Protein AF-A0A965CXE2-F1 (afdb_monomer)

pLDDT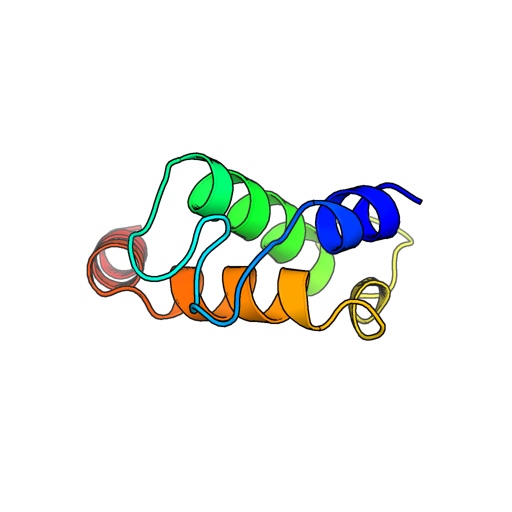: mean 94.96, std 4.57, range [69.25, 98.44]

Foldseek 3Di:
DVLVVQLVQQDDDALASPHPDDDPVLVVLLVVLCCLLVCVDPPHHNCNCVVRVSSVSSNVVQCPDPVNVVVVVVD

Mean predicted aligned error: 2.69 Å

Se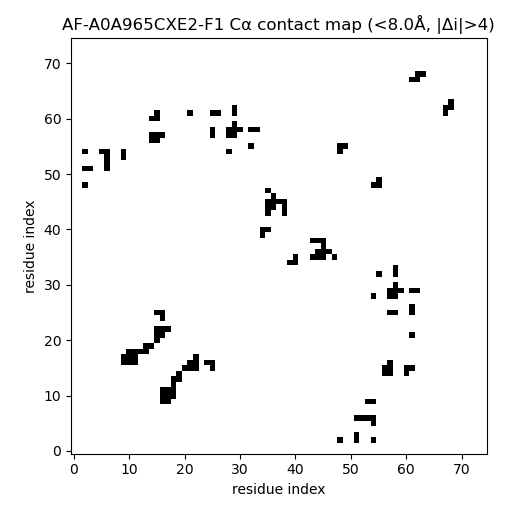condary structure (DSSP, 8-state):
-HHHHHHHH--SSSSBTTBSS--HHHHHHHHHHHHHHTT-STT--TTTTTT-HHHHHHHHHHHH-HHHHHHHTT-

Sequence (75 aa):
MWAQFAEKNITGDGPFFAGSKIHVVDLKLHMAVRWFLGGKVDYIPATIFDGYPKLMRIHNAVRDHAGVKAWYAKA

Solvent-accessible surface area (backbone atoms only — not comparable to full-atom values): 4359 Å² total; per-residue (Å²): 109,73,66,61,57,52,38,71,67,50,43,76,89,36,56,26,54,81,16,85,58,84,51,74,66,37,57,52,51,25,55,57,51,47,37,39,57,65,59,71,42,83,98,47,64,51,65,76,55,74,88,34,65,65,52,50,42,23,30,49,46,47,61,68,31,68,71,50,46,57,49,57,76,75,105

Nearest PDB structures (foldseek):
  4ags-assembly1_C  TM=6.646E-01  e=1.076E-01  Leishmania infantum
  4xt0-assembly1_A-2  TM=6.854E-01  e=1.798E+00  Sphingobium sp. SYK-6
  5nro-assembly1_B  TM=3.217E-01  e=9.745E+00  Escherichia coli

Radius of gyration: 12.37 Å; Cα contacts (8 Å, |Δi|>4): 78; chains: 1; bounding box: 31×16×31 Å

Structure (mmCIF, N/CA/C/O backbone):
data_AF-A0A965CXE2-F1
#
_entry.id   AF-A0A965CXE2-F1
#
loop_
_atom_site.group_PDB
_atom_site.id
_atom_site.type_symbol
_atom_site.label_atom_id
_atom_site.label_alt_id
_atom_site.label_comp_id
_atom_site.label_asym_id
_atom_site.label_entity_id
_atom_site.label_seq_id
_atom_site.pdbx_PDB_ins_code
_atom_site.Cartn_x
_atom_site.Cartn_y
_atom_site.Cartn_z
_atom_site.occupancy
_atom_site.B_iso_or_equiv
_atom_site.auth_seq_id
_atom_site.auth_comp_id
_atom_site.auth_asym_id
_atom_s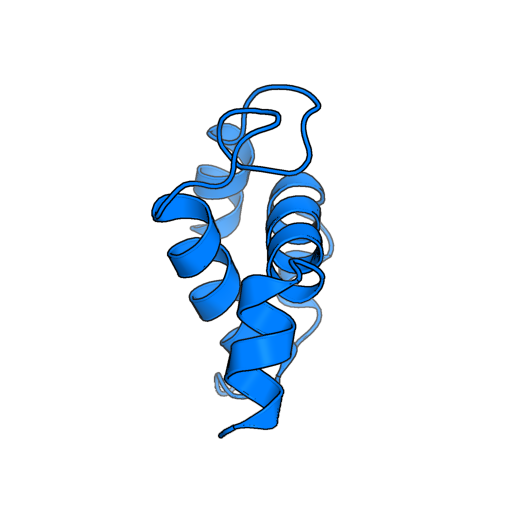ite.auth_atom_id
_atom_site.pdbx_PDB_model_num
ATOM 1 N N . MET A 1 1 ? 13.827 6.784 3.008 1.00 74.75 1 MET A N 1
ATOM 2 C CA . MET A 1 1 ? 13.198 6.187 1.799 1.00 74.75 1 MET A CA 1
ATOM 3 C C . MET A 1 1 ? 11.702 6.510 1.788 1.00 74.75 1 MET A C 1
ATOM 5 O O . MET A 1 1 ? 11.144 6.621 2.869 1.00 74.75 1 MET A O 1
ATOM 9 N N . TRP A 1 2 ? 11.038 6.681 0.634 1.00 92.88 2 TRP A N 1
ATOM 10 C CA . TRP A 1 2 ? 9.606 7.061 0.571 1.00 92.88 2 TRP A CA 1
ATOM 11 C C . TRP A 1 2 ? 8.690 6.157 1.418 1.00 92.88 2 TRP A C 1
ATOM 13 O O . TRP A 1 2 ? 7.921 6.663 2.233 1.00 92.88 2 TRP A O 1
ATOM 23 N N . ALA A 1 3 ? 8.840 4.831 1.306 1.00 93.81 3 ALA A N 1
ATOM 24 C CA . ALA A 1 3 ? 8.027 3.871 2.057 1.00 93.81 3 ALA A CA 1
ATOM 25 C C . ALA A 1 3 ? 8.182 4.010 3.577 1.00 93.81 3 ALA A C 1
ATOM 27 O O . ALA A 1 3 ? 7.198 3.922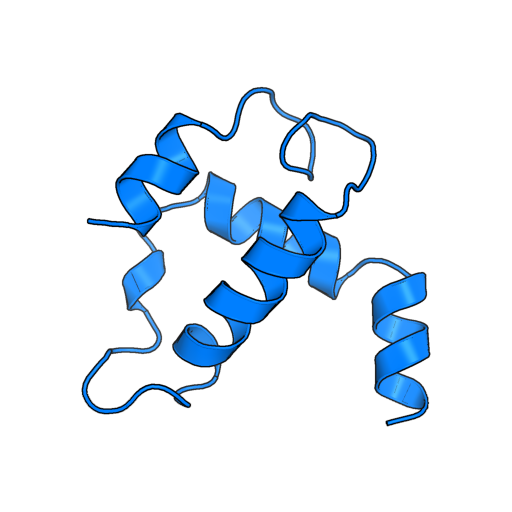 4.297 1.00 93.81 3 ALA A O 1
ATOM 28 N N . GLN A 1 4 ? 9.381 4.333 4.064 1.00 95.75 4 GLN A N 1
ATOM 29 C CA . GLN A 1 4 ? 9.626 4.594 5.485 1.00 95.75 4 GLN A CA 1
ATOM 30 C C . GLN A 1 4 ? 8.834 5.803 6.000 1.00 95.75 4 GLN A C 1
ATOM 32 O O . GLN A 1 4 ? 8.299 5.774 7.107 1.00 95.75 4 GLN A O 1
ATOM 37 N N . PHE A 1 5 ? 8.741 6.871 5.202 1.00 95.62 5 PHE A N 1
ATOM 38 C CA . PHE A 1 5 ? 7.930 8.031 5.565 1.00 95.62 5 PHE A CA 1
ATOM 39 C C . PHE A 1 5 ? 6.437 7.710 5.501 1.00 95.62 5 PHE A C 1
ATOM 41 O O . PHE A 1 5 ? 5.706 8.113 6.402 1.00 95.62 5 PHE A O 1
ATOM 48 N N . ALA A 1 6 ? 5.984 6.959 4.493 1.00 94.50 6 ALA A N 1
ATOM 49 C CA . ALA A 1 6 ? 4.601 6.493 4.432 1.00 94.50 6 ALA A CA 1
ATOM 50 C C . ALA A 1 6 ? 4.250 5.636 5.665 1.00 94.50 6 ALA A C 1
ATOM 52 O O . ALA A 1 6 ? 3.312 5.966 6.384 1.00 94.50 6 ALA A O 1
ATOM 53 N N . GLU A 1 7 ? 5.063 4.621 5.971 1.00 95.56 7 GLU A N 1
ATOM 54 C CA . GLU A 1 7 ? 4.923 3.710 7.118 1.00 95.56 7 GLU A CA 1
ATOM 55 C C . GLU A 1 7 ? 4.787 4.458 8.451 1.00 95.56 7 GLU A C 1
ATOM 57 O O . GLU A 1 7 ? 3.935 4.131 9.280 1.00 95.56 7 GLU A O 1
ATOM 62 N N . LYS A 1 8 ? 5.602 5.503 8.650 1.00 95.81 8 LYS A N 1
ATOM 63 C CA . LYS A 1 8 ? 5.575 6.334 9.860 1.00 95.81 8 LYS A CA 1
ATOM 64 C C . LYS A 1 8 ? 4.254 7.094 10.030 1.00 95.81 8 LYS A C 1
ATOM 66 O O . LYS A 1 8 ? 3.840 7.320 11.162 1.00 95.81 8 LYS A O 1
ATOM 71 N N . ASN A 1 9 ? 3.612 7.491 8.931 1.00 94.75 9 ASN A N 1
ATOM 72 C CA . ASN A 1 9 ? 2.367 8.263 8.952 1.00 94.75 9 ASN A CA 1
ATOM 73 C C . ASN A 1 9 ? 1.106 7.388 8.983 1.00 94.75 9 ASN A C 1
ATOM 75 O O . ASN A 1 9 ? 0.020 7.913 9.214 1.00 94.75 9 ASN A O 1
ATOM 79 N N . ILE A 1 10 ? 1.232 6.073 8.783 1.00 95.12 10 ILE A N 1
ATOM 80 C CA . ILE A 1 10 ? 0.116 5.143 8.961 1.00 95.12 10 ILE A CA 1
ATOM 81 C C . ILE A 1 10 ? -0.086 4.923 10.463 1.00 95.12 10 ILE A C 1
ATOM 83 O O . ILE A 1 10 ? 0.732 4.287 11.147 1.00 95.12 10 ILE A O 1
ATOM 87 N N . THR A 1 11 ? -1.180 5.480 1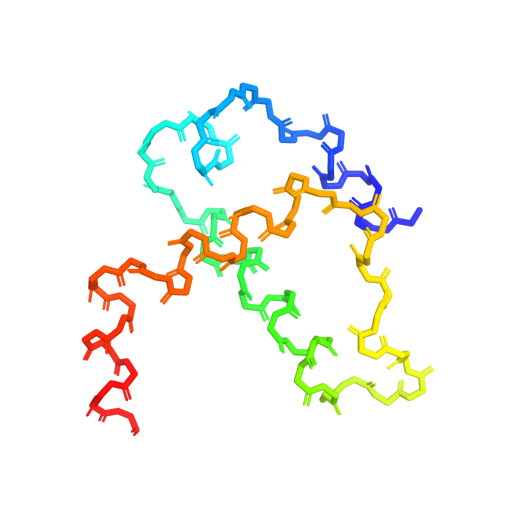0.975 1.00 88.44 11 THR A N 1
ATOM 88 C CA . THR A 1 11 ? -1.544 5.447 12.391 1.00 88.44 11 THR A CA 1
ATOM 89 C C . THR A 1 11 ? -2.736 4.522 12.630 1.00 88.44 11 THR A C 1
ATOM 91 O O . THR A 1 11 ? -3.557 4.275 11.748 1.00 88.44 11 THR A O 1
ATOM 94 N N . GLY A 1 12 ? -2.809 3.975 13.843 1.00 85.31 12 GLY A N 1
ATOM 95 C CA . GLY A 1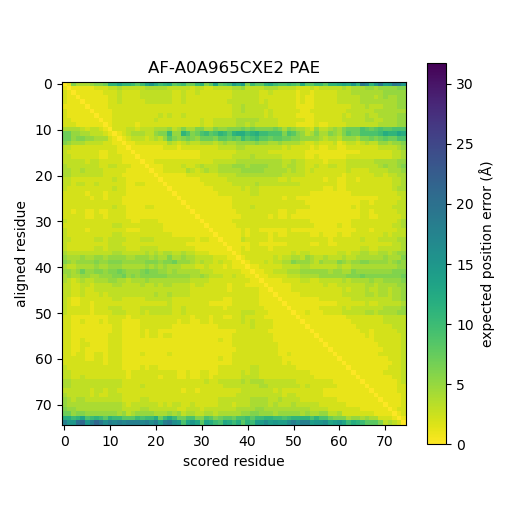 12 ? -3.869 3.058 14.251 1.00 85.31 12 GLY A CA 1
ATOM 96 C C . GLY A 1 12 ? -3.739 1.625 13.719 1.00 85.31 12 GLY A C 1
ATOM 97 O O . GLY A 1 12 ? -2.925 1.291 12.847 1.00 85.31 12 GLY A O 1
ATOM 98 N N . ASP A 1 13 ? -4.598 0.771 14.270 1.00 87.62 13 ASP A N 1
ATOM 99 C CA . ASP A 1 13 ? -4.567 -0.683 14.061 1.00 87.62 13 ASP A CA 1
ATOM 100 C C . ASP A 1 13 ? -5.574 -1.165 13.010 1.00 87.62 13 ASP A C 1
ATOM 102 O O . ASP A 1 13 ? -5.671 -2.356 12.721 1.00 87.62 13 ASP A O 1
ATOM 106 N N . GLY A 1 14 ? -6.312 -0.231 12.406 1.00 94.50 14 GLY A N 1
ATOM 107 C CA . GLY A 1 14 ? -7.266 -0.531 11.347 1.00 94.50 14 GLY A CA 1
ATOM 108 C C . GLY A 1 14 ? -6.601 -0.918 10.016 1.00 94.50 14 GLY A C 1
ATOM 109 O O . GLY A 1 14 ? -5.414 -0.663 9.803 1.00 94.50 14 GLY A O 1
ATOM 110 N N . PRO A 1 15 ? -7.365 -1.531 9.097 1.00 97.25 15 PRO A N 1
ATOM 111 C CA . PRO A 1 15 ? -6.855 -2.009 7.811 1.00 97.25 15 PRO A CA 1
ATOM 112 C C . PRO A 1 15 ? -6.393 -0.890 6.862 1.00 97.25 15 PRO A C 1
ATOM 114 O O . PRO A 1 15 ? -5.588 -1.156 5.971 1.00 97.25 15 PRO A O 1
ATOM 117 N N . PHE A 1 16 ? -6.874 0.341 7.049 1.00 97.44 16 PHE A N 1
ATOM 118 C CA . PHE A 1 16 ? -6.620 1.491 6.181 1.00 97.44 16 PHE A CA 1
ATOM 119 C C . PHE A 1 16 ? -5.785 2.572 6.882 1.00 97.44 16 PHE A C 1
ATOM 121 O O . PHE A 1 16 ? -5.535 2.517 8.086 1.00 97.44 16 PHE A O 1
ATOM 128 N N . PHE A 1 17 ? -5.366 3.582 6.120 1.00 96.38 17 PHE A N 1
ATOM 129 C CA . PHE A 1 17 ? -4.457 4.654 6.527 1.00 96.38 17 PHE A CA 1
ATOM 130 C C . PHE A 1 17 ? -4.904 5.403 7.784 1.00 96.38 17 PHE A C 1
ATOM 132 O O . PHE A 1 17 ? -4.074 5.739 8.622 1.00 96.38 17 PHE A O 1
ATOM 139 N N . ALA A 1 18 ? -6.211 5.656 7.904 1.00 93.44 18 ALA A N 1
ATOM 140 C CA . ALA A 1 18 ? -6.828 6.375 9.019 1.00 93.44 18 ALA A CA 1
ATOM 141 C C . ALA A 1 18 ? -7.798 5.484 9.823 1.00 93.44 18 ALA A C 1
ATOM 143 O O . ALA A 1 18 ? -8.797 5.965 10.359 1.00 93.44 18 ALA A O 1
ATOM 144 N N . GLY A 1 19 ? -7.543 4.170 9.879 1.00 94.44 19 GLY A N 1
ATOM 145 C CA . GLY A 1 19 ? -8.327 3.222 10.673 1.00 94.44 19 GLY A CA 1
ATOM 146 C C . GLY A 1 19 ? -9.232 2.309 9.844 1.00 94.44 19 GLY A C 1
ATOM 147 O O . GLY A 1 19 ? -8.772 1.606 8.948 1.00 94.44 19 GLY A O 1
ATOM 148 N N . SER A 1 20 ? -10.517 2.228 10.197 1.00 95.50 20 SER A N 1
ATOM 149 C CA . SER A 1 20 ? -11.449 1.216 9.665 1.00 95.50 20 SER A CA 1
ATOM 150 C C . SER A 1 20 ? -12.123 1.583 8.344 1.00 95.50 20 SER A C 1
ATOM 152 O O . SER A 1 20 ? -12.627 0.698 7.655 1.00 95.50 20 SER A O 1
ATOM 154 N N . LYS A 1 21 ? -12.132 2.866 7.969 1.00 95.38 21 LYS A N 1
ATOM 155 C CA . LYS A 1 21 ? -12.761 3.350 6.733 1.00 95.38 21 LYS A CA 1
ATOM 156 C C . LYS A 1 21 ? -11.718 3.573 5.643 1.00 95.38 21 LYS A C 1
ATOM 158 O O . LYS A 1 21 ? -10.660 4.141 5.909 1.00 95.38 21 LYS A O 1
ATOM 163 N N . ILE A 1 22 ? -12.046 3.161 4.421 1.00 97.19 22 ILE A N 1
ATOM 164 C CA . ILE A 1 22 ? -11.220 3.405 3.237 1.00 97.19 22 ILE A CA 1
ATOM 165 C C . ILE A 1 22 ? -11.307 4.877 2.813 1.00 97.19 22 ILE A C 1
ATOM 167 O O . ILE A 1 22 ? -12.384 5.474 2.818 1.00 97.19 22 ILE A O 1
ATOM 171 N N . HIS A 1 23 ? -10.176 5.452 2.424 1.00 96.25 23 HIS A N 1
ATOM 172 C CA . HIS A 1 23 ? -10.040 6.818 1.934 1.00 96.25 23 HIS A CA 1
ATOM 173 C C . HIS A 1 23 ? -9.269 6.845 0.606 1.00 96.25 23 HIS A C 1
ATOM 175 O O . HIS A 1 23 ? -8.662 5.865 0.174 1.00 96.25 23 HIS A O 1
ATOM 1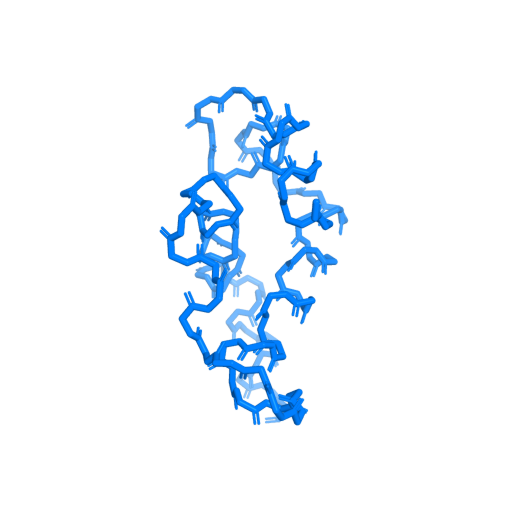81 N N . VAL A 1 24 ? -9.246 8.006 -0.054 1.00 97.50 24 VAL A N 1
ATOM 182 C CA . VAL A 1 24 ? -8.525 8.187 -1.328 1.00 97.50 24 VAL A CA 1
ATOM 183 C C . VAL A 1 24 ? -7.027 7.884 -1.192 1.00 97.50 24 VAL A C 1
ATOM 185 O O . VAL A 1 24 ? -6.424 7.344 -2.121 1.00 97.50 24 VAL A O 1
ATOM 188 N N . VAL A 1 25 ? -6.425 8.184 -0.034 1.00 97.00 25 VAL A N 1
ATOM 189 C CA . VAL A 1 25 ? -5.009 7.887 0.236 1.00 97.00 25 VAL A CA 1
ATOM 190 C C . VAL A 1 25 ? -4.711 6.388 0.142 1.00 97.00 25 VAL A C 1
ATOM 192 O O . VAL A 1 25 ? -3.682 6.016 -0.416 1.00 97.00 25 VAL A O 1
ATOM 195 N N . ASP A 1 26 ? -5.633 5.525 0.573 1.00 97.94 26 ASP A N 1
ATOM 196 C CA . ASP A 1 26 ? -5.461 4.072 0.519 1.00 97.94 26 ASP A CA 1
ATOM 197 C C . ASP A 1 26 ? -5.367 3.578 -0.924 1.00 97.94 26 ASP A C 1
ATOM 199 O O . ASP A 1 26 ? -4.475 2.803 -1.268 1.00 97.94 26 ASP A O 1
ATOM 203 N N . LEU A 1 27 ? -6.237 4.089 -1.800 1.00 98.19 27 LEU A N 1
ATOM 204 C CA . LEU A 1 27 ? -6.225 3.758 -3.227 1.00 98.19 27 LEU A CA 1
ATOM 205 C C . LEU A 1 27 ? -4.916 4.198 -3.895 1.00 98.19 27 LEU A C 1
ATOM 207 O O . LEU A 1 27 ? -4.351 3.461 -4.705 1.00 98.19 27 LEU A O 1
ATOM 211 N N . LYS A 1 28 ? -4.408 5.387 -3.543 1.00 97.44 28 LYS A N 1
ATOM 212 C CA . LYS A 1 28 ? -3.138 5.905 -4.075 1.00 97.44 28 LYS A CA 1
ATOM 213 C C . LYS A 1 28 ? -1.947 5.074 -3.604 1.00 97.44 28 LYS A C 1
ATOM 215 O O . LYS A 1 28 ? -1.112 4.709 -4.431 1.00 97.44 28 LYS A O 1
ATOM 220 N N . LEU A 1 29 ? -1.896 4.727 -2.317 1.00 97.50 29 LEU A N 1
ATOM 221 C CA . LEU A 1 29 ? -0.866 3.840 -1.774 1.00 97.50 29 LEU A CA 1
ATOM 222 C C . LEU A 1 29 ? -0.929 2.456 -2.424 1.00 97.50 29 LEU A C 1
ATOM 224 O O . LEU A 1 29 ? 0.099 1.940 -2.854 1.00 97.50 29 LEU A O 1
ATOM 228 N N . HIS A 1 30 ? -2.126 1.886 -2.577 1.00 97.81 30 HIS A N 1
ATOM 229 C CA . HIS A 1 30 ? -2.316 0.595 -3.231 1.00 97.81 30 HIS A CA 1
ATOM 230 C C . HIS A 1 30 ? -1.788 0.594 -4.670 1.00 97.81 30 HIS A C 1
ATOM 232 O O . HIS A 1 30 ? -1.069 -0.333 -5.036 1.00 97.81 30 HIS A O 1
ATOM 238 N N . MET A 1 31 ? -2.093 1.628 -5.461 1.00 96.62 31 MET A N 1
ATOM 239 C CA . MET A 1 31 ? -1.610 1.757 -6.840 1.00 96.62 31 MET A CA 1
ATOM 240 C C . MET A 1 31 ? -0.095 1.909 -6.931 1.00 96.62 31 MET A C 1
ATOM 242 O O . MET A 1 31 ? 0.521 1.216 -7.739 1.00 96.62 31 MET A O 1
ATOM 246 N N . ALA A 1 32 ? 0.504 2.746 -6.079 1.00 95.50 32 ALA A N 1
ATOM 247 C CA . ALA A 1 32 ? 1.954 2.884 -6.020 1.00 95.50 32 ALA A CA 1
ATOM 248 C C . ALA A 1 32 ? 2.607 1.535 -5.692 1.00 95.50 32 ALA A C 1
ATOM 250 O O . ALA A 1 32 ? 3.396 1.028 -6.483 1.00 95.50 32 ALA A O 1
ATOM 251 N N . VAL A 1 33 ? 2.205 0.905 -4.581 1.00 97.12 33 VAL A N 1
ATOM 252 C CA . VAL A 1 33 ? 2.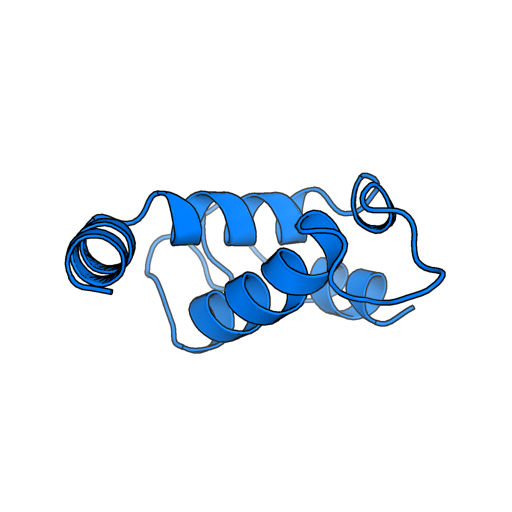753 -0.382 -4.126 1.00 97.12 33 VAL A CA 1
ATOM 253 C C . VAL A 1 33 ? 2.560 -1.481 -5.178 1.00 97.12 33 VAL A C 1
ATOM 255 O O . VAL A 1 33 ? 3.496 -2.226 -5.456 1.00 97.12 33 VAL A O 1
ATOM 258 N N . ARG A 1 34 ? 1.393 -1.542 -5.837 1.00 95.75 34 ARG A N 1
ATOM 259 C CA . ARG A 1 34 ? 1.081 -2.530 -6.886 1.00 95.75 34 ARG A CA 1
ATOM 260 C C . ARG A 1 34 ? 2.108 -2.542 -8.018 1.00 95.75 34 ARG A C 1
ATOM 262 O O . ARG A 1 34 ? 2.414 -3.618 -8.521 1.00 95.75 34 ARG A O 1
ATOM 269 N N . TRP A 1 35 ? 2.614 -1.386 -8.449 1.00 94.50 35 TRP A N 1
ATOM 270 C CA . TRP A 1 35 ? 3.593 -1.331 -9.541 1.00 94.50 35 TRP A CA 1
ATOM 271 C C . TRP A 1 35 ? 4.931 -1.957 -9.153 1.00 94.50 35 TRP A C 1
ATOM 273 O O . TRP A 1 35 ? 5.479 -2.732 -9.936 1.00 94.50 35 TRP A O 1
ATOM 283 N N . PHE A 1 36 ? 5.416 -1.684 -7.941 1.00 95.75 36 PHE A N 1
ATOM 284 C CA . PHE A 1 36 ? 6.651 -2.290 -7.440 1.00 95.75 36 PHE A CA 1
ATOM 285 C C . PHE A 1 36 ? 6.485 -3.801 -7.247 1.00 95.75 36 PHE A C 1
ATOM 287 O O . PHE A 1 36 ? 7.283 -4.571 -7.773 1.00 95.75 36 PHE A O 1
ATOM 294 N N . LEU A 1 37 ? 5.410 -4.239 -6.578 1.00 95.94 37 LEU A N 1
ATOM 295 C CA . LEU A 1 37 ? 5.162 -5.669 -6.346 1.00 95.94 37 LEU A CA 1
ATOM 296 C C . LEU A 1 37 ? 4.922 -6.444 -7.649 1.00 95.94 37 LEU A C 1
ATOM 298 O O . LEU A 1 37 ? 5.275 -7.613 -7.756 1.00 95.94 37 LEU A O 1
ATOM 302 N N . GLY A 1 38 ? 4.326 -5.798 -8.653 1.00 94.12 38 GLY A N 1
ATOM 303 C CA . GLY A 1 38 ? 4.085 -6.386 -9.969 1.00 94.12 38 GLY A CA 1
ATOM 304 C C . GLY A 1 38 ? 5.311 -6.425 -10.886 1.00 94.12 38 GLY A C 1
ATOM 305 O O . GLY A 1 38 ? 5.151 -6.775 -12.056 1.00 94.12 38 GLY A O 1
ATOM 306 N N . GLY A 1 39 ? 6.493 -6.010 -10.408 1.00 92.19 39 GLY A N 1
ATOM 307 C CA . GLY A 1 39 ? 7.724 -5.965 -11.201 1.00 92.19 39 GLY A CA 1
ATOM 308 C C . GLY A 1 39 ? 7.654 -4.991 -12.378 1.00 92.19 39 GLY A C 1
ATOM 309 O O . GLY A 1 39 ? 8.281 -5.223 -13.405 1.00 92.19 39 GLY A O 1
ATOM 310 N N . LYS A 1 40 ? 6.835 -3.935 -12.274 1.00 90.88 40 LYS A N 1
ATOM 311 C CA . LYS A 1 40 ? 6.659 -2.923 -13.333 1.00 90.88 40 LYS A CA 1
ATOM 312 C C . LYS A 1 40 ? 7.651 -1.768 -13.234 1.00 90.88 40 LYS A C 1
ATOM 314 O O . LYS A 1 40 ? 7.643 -0.906 -14.104 1.00 90.88 40 LYS A O 1
ATOM 319 N N . VAL A 1 41 ? 8.448 -1.726 -12.169 1.00 92.06 41 VAL A N 1
ATOM 320 C CA . VAL A 1 41 ? 9.464 -0.696 -11.958 1.00 92.06 41 VAL A CA 1
ATOM 321 C C . VAL A 1 41 ? 10.832 -1.330 -12.152 1.00 92.06 41 VAL A C 1
ATOM 323 O O . VAL A 1 41 ? 11.222 -2.210 -11.384 1.00 92.06 41 VAL A O 1
ATOM 326 N N . ASP A 1 42 ? 11.536 -0.892 -13.193 1.00 93.88 42 ASP A N 1
ATOM 327 C CA . ASP A 1 42 ? 12.820 -1.466 -13.579 1.00 93.88 42 ASP A CA 1
ATOM 328 C C . ASP A 1 42 ? 13.857 -1.351 -12.458 1.00 93.88 42 ASP A C 1
ATOM 330 O O . ASP A 1 42 ? 13.907 -0.363 -11.723 1.00 93.88 42 ASP A O 1
ATOM 334 N N . TYR A 1 43 ? 14.709 -2.374 -12.354 1.00 94.00 43 TYR A N 1
ATOM 335 C CA . TYR A 1 43 ? 15.838 -2.446 -11.417 1.00 94.00 43 TYR A CA 1
ATOM 336 C C . TYR A 1 43 ? 15.476 -2.393 -9.925 1.00 94.00 43 TYR A C 1
ATOM 338 O O . TYR A 1 43 ? 16.368 -2.285 -9.084 1.00 94.00 43 TYR A O 1
ATOM 346 N N . ILE A 1 44 ? 14.193 -2.509 -9.572 1.00 93.81 44 ILE A N 1
ATOM 347 C CA . ILE A 1 44 ? 13.742 -2.548 -8.181 1.00 93.81 44 ILE A CA 1
ATOM 348 C C . ILE A 1 44 ? 13.175 -3.938 -7.867 1.00 93.81 44 ILE A C 1
ATOM 350 O O . ILE A 1 44 ? 12.247 -4.384 -8.543 1.00 93.81 44 ILE A O 1
ATOM 354 N N . PRO A 1 45 ? 13.690 -4.636 -6.836 1.00 94.81 45 PRO A N 1
ATOM 355 C CA . PRO A 1 45 ? 13.139 -5.920 -6.420 1.00 94.81 45 PRO A CA 1
ATOM 356 C C . PRO A 1 45 ? 11.663 -5.810 -6.020 1.00 94.81 45 PRO A C 1
ATOM 358 O O . PRO A 1 45 ? 11.273 -4.886 -5.308 1.00 94.81 45 PRO A O 1
ATOM 361 N N . ALA A 1 46 ? 10.851 -6.805 -6.384 1.00 96.00 46 ALA A N 1
ATOM 362 C CA . ALA A 1 46 ? 9.444 -6.871 -5.971 1.00 96.00 46 ALA A CA 1
ATOM 363 C C . ALA A 1 46 ? 9.264 -7.007 -4.443 1.00 96.00 46 ALA A C 1
ATOM 365 O O . ALA A 1 46 ? 8.179 -6.770 -3.926 1.00 96.00 46 ALA A O 1
ATOM 366 N N . THR A 1 47 ? 10.334 -7.343 -3.720 1.00 95.56 47 THR A N 1
ATOM 367 C CA . THR A 1 47 ? 10.404 -7.488 -2.257 1.00 95.56 47 THR A CA 1
ATOM 368 C C . THR A 1 47 ? 10.803 -6.199 -1.533 1.00 95.56 47 THR A C 1
ATOM 370 O O . THR A 1 47 ? 11.004 -6.189 -0.320 1.00 95.56 47 THR A O 1
ATOM 373 N N . ILE A 1 48 ? 10.926 -5.074 -2.250 1.00 96.19 48 ILE A N 1
ATOM 374 C CA . ILE A 1 48 ? 11.425 -3.807 -1.691 1.00 96.19 48 ILE A CA 1
ATOM 375 C C . ILE A 1 48 ? 10.603 -3.279 -0.499 1.00 96.19 48 ILE A C 1
ATOM 377 O O . ILE A 1 48 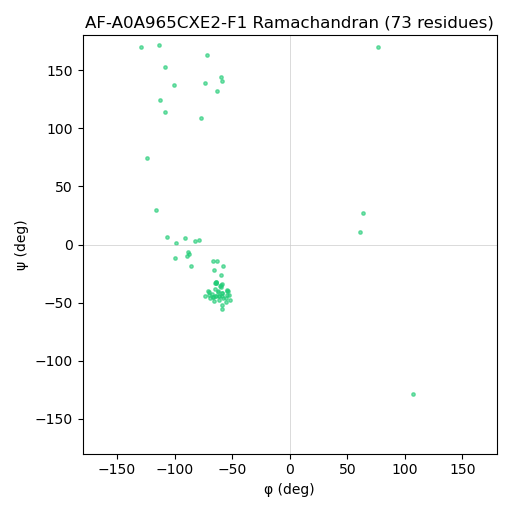? 11.093 -2.444 0.266 1.00 96.19 48 ILE A O 1
ATOM 381 N N . PHE A 1 49 ? 9.364 -3.757 -0.328 1.00 97.06 49 PHE A N 1
ATOM 382 C CA . PHE A 1 49 ? 8.470 -3.334 0.748 1.00 97.06 49 PHE A CA 1
ATOM 383 C C . PHE A 1 49 ? 8.266 -4.341 1.886 1.00 97.06 49 PHE A C 1
ATOM 385 O O . PHE A 1 49 ? 7.493 -4.049 2.798 1.00 97.06 49 PHE A O 1
ATOM 392 N N . ASP A 1 50 ? 8.991 -5.461 1.907 1.00 96.25 50 ASP A N 1
ATOM 393 C CA . ASP A 1 50 ? 8.828 -6.507 2.932 1.00 96.25 50 ASP A CA 1
ATOM 394 C C . ASP A 1 50 ? 9.074 -5.988 4.364 1.00 96.25 50 ASP A C 1
ATOM 396 O O . ASP A 1 50 ? 8.489 -6.482 5.325 1.00 96.25 50 ASP A O 1
ATOM 400 N N . GLY A 1 51 ? 9.886 -4.934 4.511 1.00 96.69 51 GLY A N 1
ATOM 401 C CA . GLY A 1 51 ? 10.153 -4.263 5.788 1.00 96.69 51 GLY A CA 1
ATOM 402 C C . GLY A 1 51 ? 9.110 -3.228 6.239 1.00 96.69 51 GLY A C 1
ATOM 403 O O . GLY A 1 51 ? 9.333 -2.577 7.258 1.00 96.69 51 GLY A O 1
ATOM 404 N N . TYR A 1 52 ? 8.005 -3.031 5.507 1.00 97.31 52 TYR A N 1
ATOM 405 C CA . TYR A 1 52 ? 6.992 -1.996 5.789 1.00 97.31 52 TYR A CA 1
ATOM 406 C C . TYR A 1 52 ? 5.588 -2.610 5.955 1.00 97.31 52 TYR A C 1
ATOM 408 O O . TYR A 1 52 ? 4.741 -2.529 5.055 1.00 97.31 52 TYR A O 1
ATOM 416 N N . PRO A 1 53 ? 5.324 -3.274 7.096 1.00 97.00 53 PRO A N 1
ATOM 417 C CA . PRO A 1 53 ? 4.117 -4.069 7.295 1.00 97.00 53 PRO A CA 1
ATOM 418 C C . PRO A 1 53 ? 2.819 -3.252 7.270 1.00 97.00 53 PRO A C 1
ATOM 420 O O . PRO A 1 53 ? 1.805 -3.763 6.791 1.00 97.00 53 PRO A O 1
ATOM 423 N N . LYS A 1 54 ? 2.800 -1.994 7.734 1.00 97.38 54 LYS A N 1
ATOM 424 C CA . LYS A 1 54 ? 1.579 -1.169 7.693 1.00 97.38 54 LYS A CA 1
ATOM 425 C C . LYS A 1 54 ? 1.240 -0.745 6.268 1.00 97.38 54 LYS A C 1
ATOM 427 O O . LYS A 1 54 ? 0.072 -0.777 5.882 1.00 97.38 54 LYS A O 1
ATOM 432 N N . LEU A 1 55 ? 2.243 -0.384 5.471 1.00 97.50 55 LEU A N 1
ATOM 433 C CA . LEU A 1 55 ? 2.068 -0.067 4.057 1.00 97.50 55 LEU A CA 1
ATOM 434 C C . LEU A 1 55 ? 1.535 -1.285 3.290 1.00 97.50 55 LEU A C 1
ATOM 436 O O . LEU A 1 55 ? 0.571 -1.167 2.527 1.00 97.50 55 LEU A O 1
ATOM 440 N N . MET A 1 56 ? 2.102 -2.465 3.552 1.00 97.94 56 MET A N 1
ATOM 441 C CA . MET A 1 56 ? 1.643 -3.724 2.961 1.00 97.94 56 MET A CA 1
ATOM 442 C C . MET A 1 56 ? 0.229 -4.105 3.419 1.00 97.94 56 MET A C 1
ATOM 444 O O . MET A 1 56 ? -0.579 -4.553 2.601 1.00 97.94 56 MET A O 1
ATOM 448 N N . ARG A 1 57 ? -0.120 -3.863 4.691 1.00 97.88 57 ARG A N 1
ATOM 449 C CA . ARG A 1 57 ? -1.487 -4.028 5.216 1.00 97.88 57 ARG A CA 1
ATOM 450 C C . ARG A 1 57 ? -2.496 -3.214 4.409 1.00 97.88 57 ARG A C 1
ATOM 452 O O . ARG A 1 57 ? -3.486 -3.786 3.960 1.00 97.88 57 ARG A O 1
ATOM 459 N N . ILE A 1 58 ? -2.230 -1.925 4.172 1.00 98.19 58 ILE A N 1
ATOM 460 C CA . ILE A 1 58 ? -3.118 -1.062 3.374 1.00 98.19 58 ILE A CA 1
ATOM 461 C C . ILE A 1 58 ? -3.243 -1.590 1.946 1.00 98.19 58 ILE A C 1
ATOM 463 O O . ILE A 1 58 ? -4.355 -1.724 1.434 1.00 98.19 58 ILE A O 1
ATOM 467 N N . HIS A 1 59 ? -2.119 -1.921 1.301 1.00 98.06 59 HIS A N 1
ATOM 468 C CA . HIS A 1 59 ? -2.139 -2.451 -0.062 1.00 98.06 59 HIS A CA 1
ATOM 469 C C . HIS A 1 59 ? -3.035 -3.694 -0.174 1.00 98.06 59 HIS A C 1
ATOM 471 O O . HIS A 1 59 ? -3.857 -3.767 -1.092 1.00 98.06 59 HIS A O 1
ATOM 477 N N . ASN A 1 60 ? -2.905 -4.634 0.766 1.00 98.19 60 ASN A N 1
ATOM 478 C CA . ASN A 1 60 ? -3.707 -5.854 0.810 1.00 98.19 60 ASN A CA 1
ATOM 479 C C . ASN A 1 60 ? -5.184 -5.557 1.104 1.00 98.19 60 ASN A C 1
ATOM 481 O O . ASN A 1 60 ? -6.054 -6.052 0.393 1.00 98.19 60 ASN A O 1
ATOM 485 N N . ALA A 1 61 ? -5.478 -4.696 2.081 1.00 98.25 61 ALA A N 1
ATOM 486 C CA . ALA A 1 61 ? -6.849 -4.318 2.422 1.00 98.25 61 ALA A CA 1
ATOM 487 C C . ALA A 1 61 ? -7.590 -3.684 1.234 1.00 98.25 61 ALA A C 1
ATOM 489 O O . ALA A 1 61 ? -8.747 -4.010 0.972 1.00 98.25 61 ALA A O 1
ATOM 490 N N . VAL A 1 62 ? -6.916 -2.817 0.472 1.00 98.44 62 VAL A N 1
ATOM 491 C CA . VAL A 1 62 ? -7.488 -2.209 -0.736 1.00 98.44 62 VAL A CA 1
ATOM 492 C C . VAL A 1 62 ? -7.652 -3.232 -1.854 1.00 98.44 62 VAL A C 1
ATOM 494 O O . VAL A 1 62 ? -8.709 -3.263 -2.479 1.00 98.44 62 VAL A O 1
ATOM 497 N N . ARG A 1 63 ? -6.654 -4.098 -2.090 1.00 97.88 63 ARG A N 1
ATOM 498 C CA . ARG A 1 63 ? -6.756 -5.201 -3.063 1.00 97.88 63 ARG A CA 1
ATOM 499 C C . ARG A 1 63 ? -7.986 -6.066 -2.784 1.00 97.88 63 ARG A C 1
ATOM 501 O O . ARG A 1 63 ? -8.658 -6.501 -3.716 1.00 97.88 63 ARG A O 1
ATOM 508 N N . ASP A 1 64 ? -8.264 -6.315 -1.506 1.00 97.94 64 ASP A N 1
ATOM 509 C CA . ASP A 1 64 ? -9.339 -7.198 -1.074 1.00 97.94 64 ASP A CA 1
ATOM 510 C C . ASP A 1 64 ? -10.706 -6.522 -0.924 1.00 97.94 64 ASP A C 1
ATOM 512 O O . ASP A 1 64 ? -11.711 -7.225 -0.793 1.00 97.94 64 ASP A O 1
ATOM 516 N N . HIS A 1 65 ? -10.771 -5.193 -1.039 1.00 98.00 65 HIS A N 1
ATOM 517 C CA . HIS A 1 65 ? -12.007 -4.423 -0.963 1.00 98.00 65 HIS A CA 1
ATOM 518 C C . HIS A 1 65 ? -12.976 -4.781 -2.105 1.00 98.00 65 HIS A C 1
ATOM 520 O O . HIS A 1 65 ? -12.606 -4.777 -3.282 1.00 98.00 65 HIS A O 1
ATOM 526 N N . ALA A 1 66 ? -14.251 -5.023 -1.774 1.00 97.19 66 ALA A N 1
ATOM 527 C CA . ALA A 1 66 ? -15.265 -5.496 -2.724 1.00 97.19 66 ALA A CA 1
ATOM 528 C C . ALA A 1 66 ? -15.396 -4.599 -3.969 1.00 97.19 66 ALA A C 1
ATOM 530 O O . ALA A 1 66 ? -15.425 -5.096 -5.092 1.00 97.19 66 ALA A O 1
ATOM 531 N N . GLY A 1 67 ? -15.392 -3.274 -3.786 1.00 96.25 67 GLY A N 1
ATOM 532 C CA . GLY A 1 67 ? -15.452 -2.325 -4.904 1.00 96.25 67 GLY A CA 1
ATOM 533 C C . GLY A 1 67 ? -14.226 -2.375 -5.826 1.00 96.25 67 GLY A C 1
ATOM 534 O O . GLY A 1 67 ? -14.367 -2.205 -7.033 1.00 96.25 67 GLY A O 1
ATOM 535 N N . VAL A 1 68 ? -13.037 -2.662 -5.284 1.00 96.38 68 VAL A N 1
ATOM 536 C CA . VAL A 1 68 ? -11.798 -2.774 -6.075 1.00 96.38 68 VAL A CA 1
ATOM 537 C C . VAL A 1 68 ? -11.802 -4.075 -6.874 1.00 96.38 68 VAL A C 1
ATOM 539 O O . VAL A 1 68 ? -11.543 -4.053 -8.075 1.00 96.38 68 VAL A O 1
ATOM 542 N N . LYS A 1 69 ? -12.192 -5.195 -6.251 1.00 97.25 69 LYS A N 1
ATOM 543 C CA . LYS A 1 69 ? -12.383 -6.481 -6.944 1.00 97.25 69 LYS A CA 1
ATOM 544 C C . LYS A 1 69 ? -13.418 -6.385 -8.067 1.00 97.25 69 LYS A C 1
ATOM 546 O O . LYS A 1 69 ? -13.167 -6.857 -9.171 1.00 97.25 69 LYS A O 1
ATOM 551 N N . ALA A 1 70 ? -14.548 -5.728 -7.806 1.00 97.31 70 ALA A N 1
ATOM 552 C CA . ALA A 1 70 ? -15.588 -5.513 -8.808 1.00 97.31 70 ALA A CA 1
ATOM 553 C C . ALA A 1 70 ? -15.118 -4.630 -9.976 1.00 97.31 70 ALA A C 1
ATOM 555 O O . ALA A 1 70 ? -15.556 -4.836 -11.104 1.00 97.31 70 ALA A O 1
ATOM 556 N N . TRP A 1 71 ? -14.235 -3.658 -9.727 1.00 94.69 71 TRP A N 1
ATOM 557 C CA . TRP A 1 71 ? -13.621 -2.857 -10.787 1.00 94.69 71 TRP A CA 1
ATOM 558 C C . TRP A 1 71 ? -12.649 -3.681 -11.638 1.00 94.69 71 TRP A C 1
ATOM 560 O O . TRP A 1 71 ? -12.756 -3.644 -12.860 1.00 94.69 71 TRP A O 1
ATOM 570 N N . TYR A 1 72 ? -11.770 -4.478 -11.020 1.00 93.31 72 TYR A N 1
ATOM 571 C CA . TYR A 1 72 ? -10.850 -5.354 -11.756 1.00 93.31 72 TYR A CA 1
ATOM 572 C C . TYR A 1 72 ? -11.563 -6.378 -12.636 1.00 93.31 72 TYR A C 1
ATOM 574 O O . TYR A 1 72 ? -11.089 -6.659 -13.725 1.00 93.31 72 TYR A O 1
ATOM 582 N N . ALA A 1 73 ? -12.713 -6.900 -12.207 1.00 94.75 73 ALA A N 1
ATOM 583 C CA . ALA A 1 73 ? -13.486 -7.851 -13.005 1.00 94.75 73 ALA A CA 1
ATOM 584 C C . ALA A 1 73 ? -14.088 -7.249 -14.293 1.00 94.75 73 ALA A C 1
ATOM 586 O O . ALA A 1 73 ? -14.572 -7.994 -15.140 1.00 94.75 73 ALA A O 1
ATOM 587 N N . LYS A 1 74 ? -14.106 -5.917 -14.426 1.00 90.00 74 LYS A N 1
ATOM 588 C CA . LYS A 1 74 ? -14.608 -5.206 -15.614 1.00 90.00 74 LYS A CA 1
ATOM 589 C C . LYS A 1 74 ? -13.496 -4.736 -16.554 1.00 90.00 74 LYS A C 1
ATOM 591 O O . LYS A 1 74 ? -13.820 -4.231 -17.627 1.00 90.00 74 LYS A O 1
ATOM 596 N N . ALA A 1 75 ? -12.244 -4.791 -16.103 1.00 69.25 75 ALA A N 1
ATOM 597 C CA . ALA A 1 75 ? -11.082 -4.232 -16.787 1.00 69.25 75 ALA A CA 1
ATOM 598 C C . ALA A 1 75 ? -10.330 -5.287 -17.605 1.00 69.25 75 ALA A C 1
ATOM 600 O O . ALA A 1 75 ? -10.464 -6.490 -17.290 1.00 69.25 75 ALA A O 1
#